Protein AF-A0A660YZ22-F1 (afdb_monomer_lite)

Radius of gyration: 15.32 Å; chains: 1; bounding box: 36×20×47 Å

Foldseek 3Di:
DQVLLLVFLQVQLVVQQVPPQPDQDAATGPRSLVSSLVVQLVVQVPDDDLVPDPLSSVLSSQLSNQLSVQSNNQHPVHDNSPRRSVSSVVSSVVSCCVPVVPPDPPVPPDDD

Sequence (112 aa):
TAFSILIISDSLAALIGRKFGRHKFLSKSFEGTLAFFVSACIVVFFTPKIGNFPEEYMIGFAAAFVGAIIENISSRLIDDNLSIPISVGFTMWILYLAILPKSELILSNVPR

Structure (mmCIF, N/CA/C/O backbone):
data_AF-A0A660YZ22-F1
#
_entry.id   AF-A0A660YZ22-F1
#
loop_
_atom_site.group_PDB
_atom_site.id
_atom_site.type_symbol
_atom_site.label_atom_id
_atom_site.label_alt_id
_atom_site.label_comp_id
_atom_site.label_asym_id
_atom_site.label_entity_id
_atom_site.label_seq_id
_atom_site.pdbx_PDB_ins_code
_atom_site.Cartn_x
_atom_site.Cartn_y
_atom_site.Cartn_z
_atom_site.occupancy
_atom_site.B_iso_or_equiv
_atom_site.auth_seq_id
_atom_site.auth_comp_id
_atom_site.auth_asym_id
_atom_site.auth_atom_id
_atom_site.pdbx_PDB_model_num
ATOM 1 N N . THR A 1 1 ? -1.383 6.380 -8.545 1.00 83.25 1 THR A N 1
ATOM 2 C CA . THR A 1 1 ? -1.702 5.161 -7.768 1.00 83.25 1 THR A CA 1
ATOM 3 C C . THR A 1 1 ? -1.857 5.466 -6.290 1.00 83.25 1 THR A C 1
ATOM 5 O O . THR A 1 1 ? -2.958 5.298 -5.792 1.00 83.25 1 THR A O 1
ATOM 8 N N . ALA A 1 2 ? -0.823 5.967 -5.603 1.00 86.31 2 ALA A N 1
ATOM 9 C CA . ALA A 1 2 ? -0.828 6.160 -4.147 1.00 86.31 2 ALA A CA 1
ATOM 10 C C . ALA A 1 2 ? -1.983 7.038 -3.616 1.00 86.31 2 ALA A C 1
ATOM 12 O O . ALA A 1 2 ? -2.712 6.610 -2.730 1.00 86.31 2 ALA A O 1
ATOM 13 N N . PHE A 1 3 ? -2.228 8.212 -4.210 1.00 89.50 3 PHE A N 1
ATOM 14 C CA . PHE A 1 3 ? -3.364 9.065 -3.823 1.00 89.50 3 PHE A CA 1
ATOM 15 C C . PHE A 1 3 ? -4.729 8.443 -4.135 1.00 89.50 3 PHE A C 1
ATOM 17 O O . PHE A 1 3 ? -5.665 8.590 -3.361 1.00 89.50 3 PHE A O 1
ATOM 24 N N . SER A 1 4 ? -4.848 7.717 -5.249 1.00 91.69 4 SER A N 1
ATOM 25 C CA . SER A 1 4 ? -6.078 6.992 -5.589 1.00 91.69 4 SER A CA 1
ATOM 26 C C . SER A 1 4 ? -6.361 5.881 -4.575 1.00 91.69 4 SER A C 1
ATOM 28 O O . SER A 1 4 ? -7.507 5.701 -4.175 1.00 91.69 4 SER A O 1
ATOM 30 N N . ILE A 1 5 ? -5.312 5.169 -4.138 1.00 92.56 5 ILE A N 1
ATOM 31 C CA . ILE A 1 5 ? -5.394 4.168 -3.071 1.00 92.56 5 ILE A CA 1
ATOM 32 C C . ILE A 1 5 ? -5.834 4.840 -1.775 1.00 92.56 5 ILE A C 1
ATOM 34 O O . ILE A 1 5 ? -6.802 4.363 -1.199 1.00 92.56 5 ILE A O 1
ATOM 38 N N . LEU A 1 6 ? -5.202 5.948 -1.369 1.00 91.94 6 LEU A N 1
ATOM 39 C CA . LEU A 1 6 ? -5.607 6.714 -0.187 1.00 91.94 6 LEU A CA 1
ATOM 40 C C . LEU A 1 6 ? -7.099 7.068 -0.254 1.00 91.94 6 LEU A C 1
ATOM 42 O O . LEU A 1 6 ? -7.867 6.599 0.570 1.00 91.94 6 LEU A O 1
ATOM 46 N N . ILE A 1 7 ? -7.539 7.820 -1.264 1.00 93.00 7 ILE A N 1
ATOM 47 C CA . ILE A 1 7 ? -8.909 8.358 -1.309 1.00 93.00 7 ILE A CA 1
ATOM 48 C C . ILE A 1 7 ? -9.963 7.243 -1.289 1.00 93.00 7 ILE A C 1
ATOM 50 O O . ILE A 1 7 ? -10.923 7.306 -0.520 1.00 93.00 7 ILE A O 1
ATOM 54 N N . ILE A 1 8 ? -9.804 6.224 -2.139 1.00 94.56 8 ILE A N 1
ATOM 55 C CA . ILE A 1 8 ? -10.816 5.173 -2.307 1.00 94.56 8 ILE A CA 1
ATOM 56 C C . ILE A 1 8 ? -10.737 4.162 -1.162 1.00 94.56 8 ILE A C 1
ATOM 58 O O . ILE A 1 8 ? -11.760 3.801 -0.580 1.00 94.56 8 ILE A O 1
ATOM 62 N N . SER A 1 9 ? -9.530 3.700 -0.842 1.00 95.00 9 SER A N 1
ATOM 63 C CA . SER A 1 9 ? -9.347 2.582 0.084 1.00 95.00 9 SER A CA 1
ATOM 64 C C . SER A 1 9 ? -9.487 3.011 1.533 1.00 95.00 9 SER A C 1
ATOM 66 O O . SER A 1 9 ? -10.105 2.277 2.298 1.00 95.00 9 SER A O 1
ATOM 68 N N . ASP A 1 10 ? -9.012 4.204 1.903 1.00 92.00 10 ASP A N 1
ATOM 69 C CA . ASP A 1 10 ? -9.195 4.741 3.259 1.00 92.00 10 ASP A CA 1
ATOM 70 C C . ASP A 1 10 ? -10.683 4.977 3.565 1.00 92.00 10 ASP A C 1
ATOM 72 O O . ASP A 1 10 ? -11.205 4.540 4.592 1.00 92.00 10 ASP A O 1
ATOM 76 N N . SER A 1 11 ? -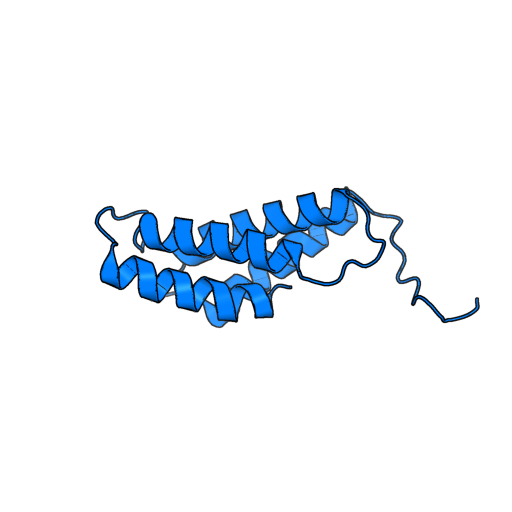11.422 5.538 2.599 1.00 93.56 11 SER A N 1
ATOM 77 C CA . SER A 1 11 ? -12.876 5.715 2.712 1.00 93.56 11 SER A CA 1
ATOM 78 C C . SER A 1 11 ? -13.606 4.381 2.911 1.00 93.56 11 SER A C 1
ATOM 80 O O . SER A 1 11 ? -14.483 4.267 3.772 1.00 93.56 11 SER A O 1
ATOM 82 N N . LEU A 1 12 ? -13.252 3.351 2.135 1.00 93.81 12 LEU A N 1
ATOM 83 C CA . LEU A 1 12 ? -13.863 2.023 2.254 1.00 93.81 12 LEU A CA 1
ATOM 84 C C . LEU A 1 12 ? -13.482 1.325 3.564 1.00 93.81 12 LEU A C 1
ATOM 86 O O . LEU A 1 12 ? -14.353 0.714 4.188 1.00 93.81 12 LEU A O 1
ATOM 90 N N . ALA A 1 13 ? -12.237 1.466 4.017 1.00 92.94 13 ALA A N 1
ATOM 91 C CA . ALA A 1 13 ? -11.772 0.957 5.304 1.00 92.94 13 ALA A CA 1
ATOM 92 C C . ALA A 1 13 ? -12.564 1.564 6.465 1.00 92.94 13 ALA A C 1
ATOM 94 O O . ALA A 1 13 ? -13.047 0.838 7.336 1.00 92.94 13 ALA A O 1
ATOM 95 N N . ALA A 1 14 ? -12.785 2.882 6.438 1.00 91.44 14 ALA A N 1
ATOM 96 C CA . ALA A 1 14 ? -13.575 3.581 7.443 1.00 91.44 14 ALA A CA 1
ATOM 97 C C . ALA A 1 14 ? -15.054 3.157 7.423 1.00 91.44 14 ALA A C 1
ATOM 99 O O . ALA A 1 14 ? -15.645 2.927 8.483 1.00 91.44 14 ALA A O 1
ATOM 100 N N . LEU A 1 15 ? -15.663 3.022 6.239 1.00 93.31 15 LEU A N 1
ATOM 101 C CA . LEU A 1 15 ? -17.064 2.607 6.098 1.00 93.31 15 LEU A CA 1
ATOM 102 C C . LEU A 1 15 ? -17.288 1.160 6.554 1.00 93.31 15 LEU A C 1
ATOM 104 O O . LEU A 1 15 ? -18.196 0.895 7.349 1.00 93.31 15 LEU A O 1
ATOM 108 N N . ILE A 1 16 ? -16.461 0.226 6.078 1.00 93.81 16 ILE A N 1
ATOM 109 C CA . ILE A 1 16 ? -16.579 -1.192 6.434 1.00 93.81 16 ILE A CA 1
ATOM 110 C C . ILE A 1 16 ? -16.151 -1.420 7.882 1.00 93.81 16 ILE A C 1
ATOM 112 O O . ILE A 1 16 ? -16.860 -2.112 8.608 1.00 93.81 16 ILE A O 1
ATOM 116 N N . GLY A 1 17 ? -15.079 -0.780 8.343 1.00 91.06 17 GLY A N 1
ATOM 117 C CA . GLY A 1 17 ? -14.628 -0.872 9.729 1.00 91.06 17 GLY A CA 1
ATOM 118 C C . GLY A 1 17 ? -15.671 -0.363 10.727 1.00 91.06 17 GLY A C 1
ATOM 119 O O . GLY A 1 17 ? -15.914 -1.013 11.739 1.00 91.06 17 GLY A O 1
ATOM 120 N N . ARG A 1 18 ? -16.380 0.736 10.428 1.00 88.75 18 ARG A N 1
ATOM 121 C CA . ARG A 1 18 ? -17.467 1.224 11.301 1.00 88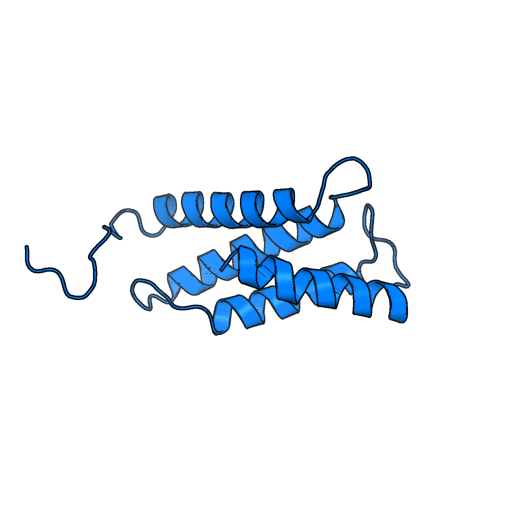.75 18 ARG A CA 1
ATOM 122 C C . ARG A 1 18 ? -18.699 0.321 11.298 1.00 88.75 18 ARG A C 1
ATOM 124 O O . ARG A 1 18 ? -19.351 0.193 12.329 1.00 88.75 18 ARG A O 1
ATOM 131 N N . LYS A 1 19 ? -19.051 -0.270 10.151 1.00 91.19 19 LYS A N 1
ATOM 132 C CA . LYS A 1 19 ? -20.280 -1.069 10.005 1.00 91.19 19 LYS A CA 1
ATOM 133 C C . LYS A 1 19 ? -20.109 -2.532 10.427 1.00 91.19 19 LYS A C 1
ATOM 135 O O . LYS A 1 19 ? -21.037 -3.123 10.973 1.00 91.19 19 LYS A O 1
ATOM 140 N N . PHE A 1 20 ? -18.948 -3.116 10.146 1.00 89.31 20 PHE A N 1
ATOM 141 C CA . PHE A 1 20 ? -18.676 -4.548 10.279 1.00 89.31 20 PHE A CA 1
ATOM 142 C C . PHE A 1 20 ? -17.442 -4.867 11.126 1.00 89.31 20 PHE A C 1
ATOM 144 O O . PHE A 1 20 ? -17.162 -6.046 11.322 1.00 89.31 20 PHE A O 1
ATOM 151 N N . GLY A 1 21 ? -16.720 -3.864 11.636 1.00 84.75 21 GLY A N 1
ATOM 152 C CA . GLY A 1 21 ? -15.533 -4.065 12.462 1.00 84.75 21 GLY A CA 1
ATOM 153 C C . GLY A 1 21 ? -15.870 -4.772 13.768 1.00 84.75 21 GLY A C 1
ATOM 154 O O . GLY A 1 21 ? -16.303 -4.142 14.733 1.00 84.75 21 GLY A O 1
ATOM 155 N N . ARG A 1 22 ? -15.684 -6.091 13.793 1.00 85.44 22 ARG A N 1
ATOM 156 C CA . ARG A 1 22 ? -15.911 -6.935 14.974 1.00 85.44 22 ARG A CA 1
ATOM 157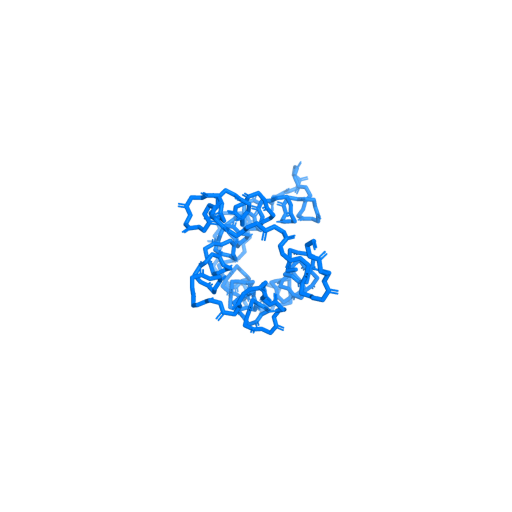 C C . ARG A 1 22 ? -14.590 -7.368 15.586 1.00 85.44 22 ARG A C 1
ATOM 159 O O . ARG A 1 22 ? -14.481 -7.431 16.809 1.00 85.44 22 ARG A O 1
ATOM 166 N N . HIS A 1 23 ? -13.586 -7.619 14.749 1.00 86.69 23 HIS A N 1
ATOM 167 C CA . HIS A 1 23 ? -12.280 -8.090 15.188 1.00 86.69 23 HIS A CA 1
ATOM 168 C C . HIS A 1 23 ? -11.280 -6.941 15.155 1.00 86.69 23 HIS A C 1
ATOM 170 O O . HIS A 1 23 ? -10.990 -6.380 14.100 1.00 86.69 23 HIS A O 1
ATOM 176 N N . LYS A 1 24 ? -10.719 -6.583 16.313 1.00 80.19 24 LYS A N 1
ATOM 177 C CA . LYS A 1 24 ? -9.589 -5.650 16.346 1.00 80.19 24 LYS A CA 1
ATOM 178 C C . LYS A 1 24 ? -8.341 -6.318 15.775 1.00 80.19 24 LYS A C 1
ATOM 180 O O . LYS A 1 24 ? -8.010 -7.441 16.142 1.00 80.19 24 LYS A O 1
ATOM 185 N N . PHE A 1 25 ? -7.645 -5.585 14.919 1.00 74.81 25 PHE A N 1
ATOM 186 C CA . PHE A 1 25 ? -6.346 -5.925 14.360 1.00 74.81 25 PHE A CA 1
ATOM 187 C C . PHE A 1 25 ? -5.445 -4.695 14.510 1.00 74.81 25 PHE A C 1
ATOM 189 O O . PHE A 1 25 ? -5.767 -3.635 13.981 1.00 74.81 25 PHE A O 1
ATOM 196 N N . LEU A 1 26 ? -4.384 -4.821 15.312 1.00 80.31 26 LEU A N 1
ATOM 197 C CA . LEU A 1 26 ? -3.530 -3.723 15.795 1.00 80.31 26 LEU A CA 1
ATOM 198 C C . LEU A 1 26 ? -4.347 -2.522 16.317 1.00 80.31 26 LEU A C 1
ATOM 200 O O . LEU A 1 26 ? -4.977 -2.633 17.373 1.00 80.31 26 LEU A O 1
ATOM 204 N N . SER A 1 27 ? -4.346 -1.392 15.603 1.00 81.06 27 SER A N 1
ATOM 205 C CA . SER A 1 27 ? -5.001 -0.148 16.025 1.00 81.06 27 SER A CA 1
ATOM 206 C C . SER A 1 27 ? -6.439 -0.016 15.509 1.00 81.06 27 SER A C 1
ATOM 208 O O . SER A 1 27 ? -7.227 0.737 16.089 1.00 81.06 27 SER A O 1
ATOM 210 N N . LYS A 1 28 ? -6.800 -0.744 14.444 1.00 85.31 28 LYS A N 1
ATOM 211 C CA . LYS A 1 28 ? -8.094 -0.648 13.740 1.00 85.31 28 LYS A CA 1
ATOM 212 C C . LYS A 1 28 ? -8.791 -2.015 13.647 1.00 85.31 28 LYS A C 1
ATOM 214 O O . LYS A 1 28 ? -8.424 -2.962 14.331 1.00 85.31 28 LYS A O 1
ATOM 219 N N . SER A 1 29 ? -9.879 -2.127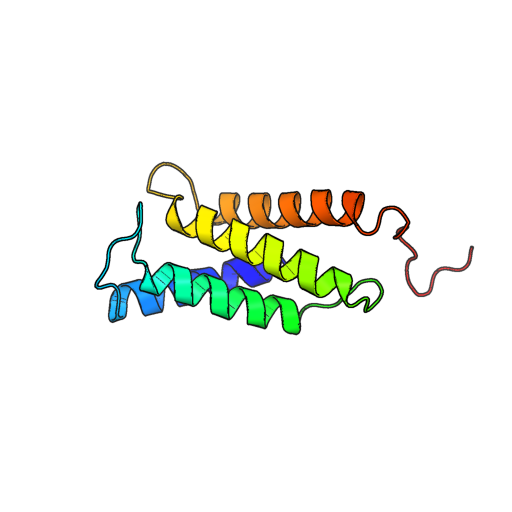 12.888 1.00 90.81 29 SER A N 1
ATOM 220 C CA . SER A 1 29 ? -10.577 -3.408 12.671 1.00 90.81 29 SER A CA 1
ATOM 221 C C . SER A 1 29 ? -9.942 -4.209 11.536 1.00 90.81 29 SER A C 1
ATOM 223 O O . SER A 1 29 ? -9.633 -3.624 10.497 1.00 90.81 29 SER A O 1
ATOM 225 N N . PHE A 1 30 ? -9.861 -5.533 11.677 1.00 90.50 30 PHE A N 1
ATOM 226 C CA . PHE A 1 30 ? -9.409 -6.437 10.616 1.00 90.50 30 PHE A CA 1
ATOM 227 C C . PHE A 1 30 ? -10.243 -6.280 9.341 1.00 90.50 30 PHE A C 1
ATOM 229 O O . PHE A 1 30 ? -9.702 -6.213 8.241 1.00 90.50 30 PHE A O 1
ATOM 236 N N . GLU A 1 31 ? -11.565 -6.169 9.489 1.00 93.50 31 GLU A N 1
ATOM 237 C CA . GLU A 1 31 ? -12.496 -6.033 8.369 1.00 93.50 31 GLU A CA 1
ATOM 238 C C . GLU A 1 31 ? -12.263 -4.735 7.583 1.00 93.50 31 GLU A C 1
ATOM 240 O O . GLU A 1 31 ? -12.344 -4.735 6.357 1.00 93.50 31 GLU A O 1
ATOM 245 N N . GLY A 1 32 ? -11.926 -3.645 8.281 1.00 92.88 32 GLY A N 1
ATOM 246 C CA . GLY A 1 32 ? -11.551 -2.369 7.665 1.00 92.88 32 GLY A CA 1
ATOM 247 C C . GLY A 1 32 ? -10.266 -2.478 6.844 1.00 92.88 32 GLY A C 1
ATOM 248 O O . GLY A 1 32 ? -10.233 -2.060 5.691 1.00 92.88 32 GLY A O 1
ATOM 249 N N . THR A 1 33 ? -9.235 -3.126 7.379 1.00 93.62 33 THR A N 1
ATOM 250 C CA . THR A 1 33 ? -7.960 -3.306 6.665 1.00 93.62 33 THR A CA 1
ATOM 251 C C . THR A 1 33 ? -8.070 -4.290 5.503 1.00 93.62 33 THR A C 1
ATOM 253 O O . THR A 1 33 ? -7.454 -4.087 4.457 1.00 93.62 33 THR A O 1
ATOM 256 N N . LEU A 1 34 ? -8.904 -5.325 5.626 1.00 94.75 34 LEU A N 1
ATOM 257 C CA . LEU A 1 34 ? -9.222 -6.202 4.500 1.00 94.75 34 LEU A CA 1
ATOM 258 C C . LEU A 1 34 ? -9.961 -5.432 3.398 1.00 94.75 34 LEU A C 1
ATOM 260 O O . LEU A 1 34 ? -9.629 -5.583 2.222 1.00 94.75 34 LEU A O 1
ATOM 264 N N . ALA A 1 35 ? -10.922 -4.580 3.770 1.00 95.62 35 ALA A N 1
ATOM 265 C CA . ALA A 1 35 ? -11.610 -3.704 2.827 1.00 95.62 35 ALA A CA 1
ATOM 266 C C . ALA A 1 35 ? -10.631 -2.770 2.110 1.00 95.62 35 ALA A C 1
ATOM 268 O O . ALA A 1 35 ? -10.681 -2.697 0.883 1.00 95.62 35 ALA A O 1
ATOM 269 N N . PHE A 1 36 ? -9.711 -2.146 2.856 1.00 96.00 36 PHE A N 1
ATOM 270 C CA . PHE A 1 36 ? -8.641 -1.320 2.302 1.00 96.00 36 PHE A CA 1
ATOM 271 C C . PHE A 1 36 ? -7.822 -2.091 1.266 1.00 96.00 36 PHE A C 1
ATOM 273 O O . PHE A 1 36 ? -7.621 -1.625 0.147 1.00 96.00 36 PHE A O 1
ATOM 280 N N . PHE A 1 37 ? -7.336 -3.279 1.631 1.00 96.75 37 PHE A N 1
ATOM 281 C CA . PHE A 1 37 ? -6.456 -4.059 0.769 1.00 96.75 37 PHE A CA 1
ATOM 282 C C . PHE A 1 37 ? -7.161 -4.488 -0.522 1.00 96.75 37 PHE A C 1
ATOM 284 O O . PHE A 1 37 ? -6.623 -4.306 -1.615 1.00 96.75 37 PHE A O 1
ATOM 291 N N . VAL A 1 38 ? -8.390 -5.000 -0.416 1.00 97.12 38 VAL A N 1
ATOM 292 C CA . VAL A 1 38 ? -9.178 -5.423 -1.582 1.00 97.12 38 VAL A CA 1
ATOM 293 C C . VAL A 1 38 ? -9.466 -4.237 -2.501 1.00 97.12 38 VAL A C 1
ATOM 295 O O . VAL A 1 38 ? -9.262 -4.341 -3.713 1.00 97.12 38 VAL A O 1
ATOM 298 N N . SER A 1 39 ? -9.881 -3.091 -1.956 1.00 96.75 39 SER A N 1
ATOM 299 C CA . SER A 1 39 ? -10.119 -1.901 -2.774 1.00 96.75 39 SER A CA 1
ATOM 300 C C . SER A 1 39 ? -8.838 -1.349 -3.389 1.00 96.75 39 SER A C 1
ATOM 302 O O . SER A 1 39 ? -8.855 -0.940 -4.549 1.00 96.75 39 SER A O 1
ATOM 304 N N . ALA A 1 40 ? -7.716 -1.388 -2.670 1.00 96.44 40 ALA A N 1
ATOM 305 C CA . ALA A 1 40 ? -6.426 -0.952 -3.186 1.00 96.44 40 ALA A CA 1
ATOM 306 C C . ALA A 1 40 ? -5.978 -1.827 -4.366 1.00 96.44 40 ALA A C 1
ATOM 308 O O . ALA A 1 40 ? -5.526 -1.294 -5.378 1.00 96.44 40 ALA A O 1
ATOM 309 N N . CYS A 1 41 ? -6.182 -3.146 -4.298 1.00 96.62 41 CYS A N 1
ATOM 310 C CA . CYS A 1 41 ? -5.935 -4.057 -5.418 1.00 96.62 41 CYS A CA 1
ATOM 311 C C . CYS A 1 41 ? -6.807 -3.728 -6.641 1.00 96.62 41 CYS A C 1
ATOM 313 O O . CYS A 1 41 ? -6.307 -3.717 -7.767 1.00 96.62 41 CYS A O 1
ATOM 315 N N . ILE A 1 42 ? -8.083 -3.387 -6.438 1.00 96.50 42 ILE A N 1
ATOM 316 C CA . ILE A 1 42 ? -8.966 -2.932 -7.524 1.00 96.50 42 ILE A CA 1
ATOM 317 C C . ILE A 1 42 ? -8.431 -1.627 -8.133 1.00 96.50 42 ILE A C 1
ATOM 319 O O . ILE A 1 42 ? -8.309 -1.518 -9.351 1.00 96.50 42 ILE A O 1
ATOM 323 N N . VAL A 1 43 ? -8.036 -0.655 -7.306 1.00 96.00 43 VAL A N 1
ATOM 324 C CA . VAL A 1 43 ? -7.440 0.607 -7.779 1.00 96.00 43 VAL A CA 1
ATOM 325 C C . VAL A 1 43 ? -6.169 0.351 -8.588 1.00 96.00 43 VAL A C 1
ATOM 327 O O . VAL A 1 43 ? -5.991 0.961 -9.645 1.00 96.00 43 VAL A O 1
ATOM 330 N N . VAL A 1 44 ? -5.302 -0.557 -8.130 1.00 94.56 44 VAL A N 1
ATOM 331 C CA . VAL A 1 44 ? -4.089 -0.976 -8.850 1.00 94.56 44 VAL A CA 1
ATOM 332 C C . VAL A 1 44 ? -4.439 -1.558 -10.216 1.00 94.56 44 VAL A C 1
ATOM 334 O O . VAL A 1 44 ? -3.750 -1.251 -11.187 1.00 94.56 44 VAL A O 1
ATOM 337 N N . PHE A 1 45 ? -5.516 -2.334 -10.325 1.00 93.00 45 PHE A N 1
ATOM 338 C CA . PHE A 1 45 ? -5.966 -2.902 -11.597 1.00 93.00 45 PHE A CA 1
ATOM 339 C C . PHE A 1 45 ? -6.300 -1.830 -12.643 1.00 93.00 45 PHE A C 1
ATOM 341 O O . PHE A 1 45 ? -5.918 -1.972 -13.803 1.00 93.00 45 PHE A O 1
ATOM 348 N N . PHE A 1 46 ? -6.959 -0.746 -12.228 1.00 91.94 46 PHE A N 1
ATOM 349 C CA . PHE A 1 46 ? -7.418 0.323 -13.126 1.00 91.94 46 PHE A CA 1
ATOM 350 C C . PHE A 1 46 ? -6.432 1.480 -13.305 1.00 91.94 46 PHE A C 1
ATOM 352 O O . PHE A 1 46 ? -6.661 2.364 -14.130 1.00 91.94 46 PHE A O 1
ATOM 359 N N . THR A 1 47 ? -5.343 1.529 -12.538 1.00 89.00 47 THR A N 1
ATOM 360 C CA . THR A 1 47 ? -4.375 2.623 -12.676 1.00 89.00 47 THR A CA 1
ATOM 361 C C . THR A 1 47 ? -3.487 2.425 -13.903 1.00 89.00 47 THR A C 1
ATOM 363 O O . THR A 1 47 ? -3.069 1.293 -14.162 1.00 89.00 47 THR A O 1
ATOM 366 N N . PRO A 1 48 ? -3.137 3.507 -14.623 1.00 86.06 48 PRO A N 1
ATOM 367 C CA . PRO A 1 48 ? -2.262 3.422 -15.784 1.00 86.06 48 PRO A CA 1
ATOM 368 C C . PRO A 1 48 ? -0.903 2.822 -15.413 1.00 86.06 48 PRO A C 1
ATOM 370 O O . PRO A 1 48 ? -0.391 3.037 -14.308 1.00 86.06 48 PRO A O 1
ATOM 373 N N . LYS A 1 49 ? -0.360 2.048 -16.350 1.00 86.38 49 LYS A N 1
ATOM 374 C CA . LYS A 1 49 ? 0.930 1.366 -16.271 1.00 86.38 49 LYS A CA 1
ATOM 375 C C . LYS A 1 49 ? 1.895 2.021 -17.251 1.00 86.38 49 LYS A C 1
ATOM 377 O O . LYS A 1 49 ? 1.465 2.554 -18.273 1.00 86.38 49 LYS A O 1
ATOM 382 N N . ILE A 1 50 ? 3.175 2.035 -16.906 1.00 81.38 50 ILE A N 1
ATOM 383 C CA . ILE A 1 50 ? 4.222 2.695 -17.687 1.00 81.38 50 ILE A CA 1
ATOM 384 C C . ILE A 1 50 ? 4.522 1.870 -18.941 1.00 81.38 50 ILE A C 1
ATOM 386 O O . ILE A 1 50 ? 4.571 2.424 -20.037 1.00 81.38 50 ILE A O 1
ATOM 390 N N . GLY A 1 51 ? 4.694 0.554 -18.790 1.00 81.19 51 GLY A N 1
ATOM 391 C CA . GLY A 1 51 ? 5.022 -0.355 -19.891 1.00 81.19 51 GLY A CA 1
ATOM 392 C C . GLY A 1 51 ? 3.971 -1.430 -20.166 1.00 81.19 51 GLY A C 1
ATOM 393 O O . GLY A 1 51 ? 4.124 -2.189 -21.118 1.00 81.19 51 GLY A O 1
ATOM 394 N N . ASN A 1 52 ? 2.899 -1.481 -19.366 1.00 80.44 52 ASN A N 1
ATOM 395 C CA . ASN A 1 52 ? 1.906 -2.562 -19.349 1.00 80.44 52 ASN A CA 1
ATOM 396 C C . ASN A 1 52 ? 2.531 -3.938 -19.067 1.00 80.44 52 ASN A C 1
ATOM 398 O O . ASN A 1 52 ? 2.041 -4.964 -19.543 1.00 80.44 52 ASN A O 1
ATOM 402 N N . PHE A 1 53 ? 3.609 -3.963 -18.283 1.00 86.75 53 PHE A N 1
ATOM 403 C CA . PHE A 1 53 ? 4.265 -5.203 -17.897 1.00 86.75 53 PHE A CA 1
ATOM 404 C C . PHE A 1 53 ? 3.489 -5.890 -16.755 1.00 86.75 53 PHE A C 1
ATOM 406 O O . PHE A 1 53 ? 3.030 -5.205 -15.831 1.00 86.75 53 PHE A O 1
ATOM 413 N N . PRO A 1 54 ? 3.337 -7.229 -16.763 1.00 88.69 54 PRO A N 1
ATOM 414 C CA . PRO A 1 54 ? 2.713 -7.973 -15.662 1.00 88.69 54 PRO A CA 1
ATOM 415 C C . PRO A 1 54 ? 3.340 -7.682 -14.287 1.00 88.69 54 PRO A C 1
ATOM 417 O O . PRO A 1 54 ? 2.646 -7.633 -13.270 1.00 88.69 54 PRO A O 1
ATOM 420 N N . GLU A 1 55 ? 4.645 -7.425 -14.258 1.00 90.81 55 GLU A N 1
ATOM 421 C CA . GLU A 1 55 ? 5.439 -7.105 -13.075 1.00 90.81 55 GLU A CA 1
ATOM 422 C C . GLU A 1 55 ? 4.945 -5.827 -12.381 1.00 90.81 55 GLU A C 1
ATOM 424 O O . GLU A 1 55 ? 4.957 -5.746 -11.153 1.00 90.81 55 GLU A O 1
ATOM 429 N N . GLU A 1 56 ? 4.426 -4.848 -13.129 1.00 90.44 56 GLU A N 1
ATOM 430 C CA . GLU A 1 56 ? 3.897 -3.607 -12.552 1.00 90.44 56 GLU A CA 1
ATOM 431 C C . GLU A 1 56 ? 2.645 -3.854 -11.691 1.00 90.44 56 GLU A C 1
ATOM 433 O O . GLU A 1 56 ? 2.396 -3.126 -10.723 1.00 90.44 56 GLU A O 1
ATOM 438 N N . TYR A 1 57 ? 1.862 -4.895 -12.001 1.00 93.25 57 TYR A N 1
ATOM 439 C CA . TYR A 1 57 ? 0.740 -5.316 -11.159 1.00 93.25 57 TYR A CA 1
ATOM 440 C C . TYR A 1 57 ? 1.236 -5.949 -9.861 1.00 93.25 57 TYR A C 1
ATOM 442 O O . TYR A 1 57 ? 0.712 -5.628 -8.796 1.00 93.25 57 TYR A O 1
ATOM 450 N N . MET A 1 58 ? 2.282 -6.780 -9.926 1.00 93.88 58 MET A N 1
ATOM 451 C CA . MET A 1 58 ? 2.900 -7.365 -8.731 1.00 93.88 58 MET A CA 1
ATOM 452 C C . MET A 1 58 ? 3.456 -6.279 -7.805 1.00 93.88 58 MET A C 1
ATOM 454 O O . MET A 1 58 ? 3.192 -6.304 -6.602 1.00 93.88 58 MET A O 1
ATOM 458 N N . ILE A 1 59 ? 4.150 -5.285 -8.372 1.00 94.62 59 ILE A N 1
ATOM 459 C CA . ILE A 1 59 ? 4.636 -4.108 -7.640 1.00 94.62 59 ILE A CA 1
ATOM 460 C C . ILE A 1 59 ? 3.466 -3.371 -6.981 1.00 94.62 59 ILE A C 1
ATOM 462 O O . ILE A 1 59 ? 3.526 -3.022 -5.800 1.00 94.62 59 ILE A O 1
ATOM 466 N N . GLY A 1 60 ? 2.381 -3.156 -7.728 1.00 95.06 60 GLY A N 1
ATOM 467 C CA . GLY A 1 60 ? 1.194 -2.483 -7.220 1.00 95.06 60 GLY A CA 1
ATOM 468 C C . GLY A 1 60 ? 0.504 -3.225 -6.080 1.00 95.06 60 GLY A C 1
ATOM 469 O O . GLY A 1 60 ? 0.167 -2.595 -5.079 1.00 95.06 60 GLY A O 1
ATOM 470 N N . PHE A 1 61 ? 0.336 -4.544 -6.181 1.00 96.06 61 PHE A N 1
ATOM 471 C CA . PHE A 1 61 ? -0.264 -5.351 -5.115 1.00 96.06 61 PHE A CA 1
ATOM 472 C C . PHE A 1 61 ? 0.624 -5.427 -3.872 1.00 96.06 61 PHE A C 1
ATOM 474 O O . PHE A 1 61 ? 0.114 -5.324 -2.757 1.00 96.06 61 PHE A O 1
ATOM 481 N N . ALA A 1 62 ? 1.944 -5.526 -4.043 1.00 96.25 62 ALA A N 1
ATOM 482 C CA . ALA A 1 62 ? 2.882 -5.465 -2.925 1.00 96.25 62 ALA A CA 1
ATOM 483 C C . ALA A 1 62 ? 2.810 -4.106 -2.207 1.00 96.25 62 ALA A C 1
ATOM 485 O O . ALA A 1 62 ? 2.726 -4.050 -0.981 1.00 96.25 62 ALA A O 1
ATOM 486 N N . ALA A 1 63 ? 2.755 -3.005 -2.959 1.00 96.50 63 ALA A N 1
ATOM 487 C CA . ALA A 1 63 ? 2.591 -1.675 -2.383 1.00 96.50 63 ALA A CA 1
ATOM 488 C C . ALA A 1 63 ? 1.219 -1.481 -1.713 1.00 96.50 63 ALA A C 1
ATOM 490 O O . ALA A 1 63 ? 1.145 -0.870 -0.650 1.00 96.50 63 ALA A O 1
ATOM 491 N N . ALA A 1 64 ? 0.144 -2.033 -2.284 1.00 96.62 64 ALA A N 1
ATOM 492 C CA . ALA A 1 64 ? -1.184 -2.041 -1.670 1.00 96.62 64 ALA A CA 1
ATOM 493 C C . ALA A 1 64 ? -1.197 -2.812 -0.339 1.00 96.62 64 ALA A C 1
ATOM 495 O O . ALA A 1 64 ? -1.823 -2.364 0.620 1.00 96.62 64 ALA A O 1
ATOM 496 N N . PHE A 1 65 ? -0.472 -3.932 -0.260 1.00 96.62 65 PHE A N 1
ATOM 497 C CA . PHE A 1 65 ? -0.322 -4.709 0.970 1.00 96.62 65 PHE A CA 1
ATOM 498 C C . PHE A 1 65 ? 0.401 -3.912 2.061 1.00 96.62 65 PHE A C 1
ATOM 500 O O . PHE A 1 65 ? -0.087 -3.830 3.187 1.00 96.62 65 PHE A O 1
ATOM 507 N N . VAL A 1 66 ? 1.514 -3.252 1.719 1.00 96.00 66 VAL A N 1
ATOM 508 C CA . VAL A 1 66 ? 2.213 -2.354 2.654 1.00 96.00 66 VAL A CA 1
ATOM 509 C C . VAL A 1 66 ? 1.302 -1.204 3.087 1.00 96.00 66 VAL A C 1
ATOM 511 O O . VAL A 1 66 ? 1.216 -0.916 4.278 1.00 96.00 66 VAL A O 1
ATOM 514 N N . GLY A 1 67 ? 0.567 -0.597 2.152 1.00 94.69 67 GLY A N 1
ATOM 515 C CA . GLY A 1 67 ? -0.405 0.454 2.451 1.00 94.69 67 GLY A CA 1
ATOM 516 C C . GLY A 1 67 ? -1.487 0.004 3.435 1.00 94.69 67 GLY A C 1
ATOM 517 O O . GLY A 1 67 ? -1.817 0.760 4.340 1.00 94.69 67 GLY A O 1
ATOM 518 N N . ALA A 1 68 ? -1.984 -1.231 3.319 1.00 94.50 68 ALA A N 1
ATOM 519 C CA . ALA A 1 68 ? -2.969 -1.795 4.243 1.00 94.50 68 ALA A CA 1
ATOM 520 C C . ALA A 1 68 ? -2.397 -1.997 5.656 1.00 94.50 68 ALA A C 1
ATOM 522 O O . ALA A 1 68 ? -3.057 -1.696 6.648 1.00 94.50 68 ALA A O 1
ATOM 523 N N . ILE A 1 69 ? -1.150 -2.468 5.762 1.00 92.56 69 ILE A N 1
ATOM 524 C CA . ILE A 1 69 ? -0.465 -2.592 7.056 1.00 92.56 69 ILE A CA 1
ATOM 525 C C . ILE A 1 69 ? -0.287 -1.212 7.692 1.00 92.56 69 ILE A C 1
ATOM 527 O O . ILE A 1 69 ? -0.567 -1.040 8.878 1.00 92.56 69 ILE A O 1
ATOM 531 N N . ILE A 1 70 ? 0.156 -0.227 6.909 1.00 92.75 70 ILE A N 1
ATOM 532 C CA . ILE A 1 70 ? 0.345 1.142 7.390 1.00 92.75 70 ILE A CA 1
ATOM 533 C C . ILE A 1 70 ? -0.988 1.752 7.802 1.00 92.75 70 ILE A C 1
ATOM 535 O O . ILE A 1 70 ? -1.054 2.291 8.896 1.00 92.75 70 ILE A O 1
ATOM 539 N N . GLU A 1 71 ? -2.052 1.599 7.014 1.00 92.62 71 GLU A N 1
ATOM 540 C CA . GLU A 1 71 ? -3.408 2.027 7.382 1.00 92.62 71 GLU A CA 1
ATOM 541 C C . GLU A 1 71 ? -3.829 1.459 8.738 1.00 92.62 71 GLU A C 1
ATOM 543 O O . GLU A 1 71 ? -4.358 2.192 9.571 1.00 92.62 71 GLU A O 1
ATOM 548 N N . ASN A 1 72 ? -3.558 0.177 8.981 1.00 89.94 72 ASN A N 1
ATOM 549 C CA . ASN A 1 72 ? -3.966 -0.498 10.204 1.00 89.94 72 ASN A CA 1
ATOM 550 C C . ASN A 1 72 ? -3.130 -0.106 11.435 1.00 89.94 72 ASN A C 1
ATOM 552 O O . ASN A 1 72 ? -3.662 -0.029 12.546 1.00 89.94 72 ASN A O 1
ATOM 556 N N . ILE A 1 73 ? -1.825 0.122 11.253 1.00 87.38 73 ILE A N 1
ATOM 557 C CA . ILE A 1 73 ? -0.907 0.554 12.320 1.00 87.38 73 ILE A CA 1
ATOM 558 C C . ILE A 1 73 ? -1.136 2.018 12.663 1.00 87.38 73 ILE A C 1
ATOM 560 O O . ILE A 1 73 ? -1.081 2.391 13.842 1.00 87.38 73 ILE A O 1
ATOM 564 N N . SER A 1 74 ? -1.359 2.825 11.630 1.00 79.06 74 SER A N 1
ATOM 565 C CA . SER A 1 74 ? -1.485 4.263 11.721 1.00 79.06 74 SER A CA 1
ATOM 566 C C . SER A 1 74 ? -2.676 4.576 12.632 1.00 79.06 74 SER A C 1
ATOM 568 O O . SER A 1 74 ? -3.839 4.234 12.411 1.00 79.06 74 SER A O 1
ATOM 570 N N . SER A 1 75 ? -2.296 5.038 13.817 1.00 67.94 75 SER A N 1
ATOM 571 C CA . SER A 1 75 ? -3.157 5.332 14.954 1.00 67.94 75 SER A CA 1
ATOM 572 C C . SER A 1 75 ? -3.003 6.810 15.267 1.00 67.94 75 SER A C 1
ATOM 574 O O . SER A 1 75 ? -2.220 7.492 14.624 1.00 67.94 75 SER A O 1
ATOM 576 N N . ARG A 1 76 ? -3.697 7.317 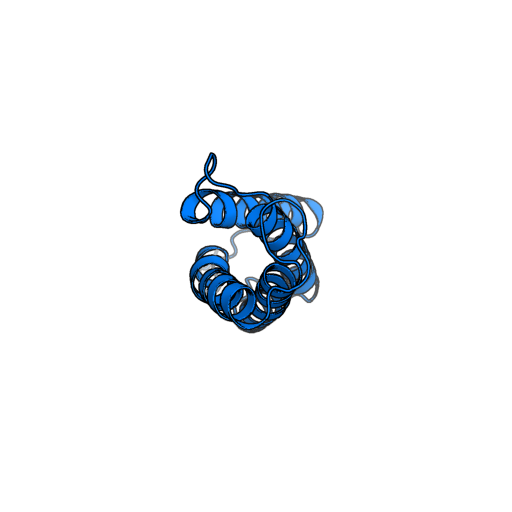16.287 1.00 59.56 76 ARG A N 1
ATOM 577 C CA . ARG A 1 76 ? -3.791 8.746 16.653 1.00 59.56 76 ARG A CA 1
ATOM 578 C C . ARG A 1 76 ? -2.478 9.567 16.632 1.00 59.56 76 ARG A C 1
ATOM 580 O O . ARG A 1 76 ? -2.550 10.788 16.624 1.00 59.56 76 ARG A O 1
ATOM 587 N N . LEU A 1 77 ? -1.311 8.922 16.669 1.00 60.44 77 LEU A N 1
ATOM 588 C CA . LEU A 1 77 ? 0.025 9.524 16.600 1.00 60.44 77 LEU A CA 1
ATOM 589 C C . LEU A 1 77 ? 0.526 9.827 15.174 1.00 60.44 77 LEU A C 1
ATOM 591 O O . LEU A 1 77 ? 1.410 10.666 15.023 1.00 60.44 77 LEU A O 1
ATOM 595 N N . ILE A 1 78 ? 0.016 9.145 14.149 1.00 75.69 78 ILE A N 1
ATOM 596 C CA . ILE A 1 78 ? 0.504 9.200 12.769 1.00 75.69 78 ILE A CA 1
ATOM 597 C C . ILE A 1 78 ? -0.703 9.400 11.835 1.00 75.69 78 ILE A C 1
ATOM 599 O O . ILE A 1 78 ? -1.678 8.664 11.920 1.00 75.69 78 ILE A O 1
ATOM 603 N N . ASP A 1 79 ? -0.656 10.415 10.966 1.00 84.56 79 ASP A N 1
ATOM 604 C CA . ASP A 1 79 ? -1.751 10.718 10.034 1.00 84.56 79 ASP A CA 1
ATOM 605 C C . ASP A 1 79 ? -1.710 9.779 8.818 1.00 84.56 79 ASP A C 1
ATOM 607 O O . ASP A 1 79 ? -0.709 9.705 8.089 1.00 84.56 79 ASP A O 1
ATOM 611 N N . ASP A 1 80 ? -2.815 9.075 8.587 1.00 81.69 80 ASP A N 1
ATOM 612 C CA . ASP A 1 80 ? -3.006 8.123 7.490 1.00 81.69 80 ASP A CA 1
ATOM 613 C C . ASP A 1 80 ? -2.882 8.811 6.121 1.00 81.69 80 ASP A C 1
ATOM 615 O O . ASP A 1 80 ? -2.321 8.239 5.180 1.00 81.69 80 ASP A O 1
ATOM 619 N N . ASN A 1 81 ? -3.305 10.077 6.027 1.00 88.94 81 ASN A N 1
ATOM 620 C CA . ASN A 1 81 ? -3.271 10.863 4.791 1.00 88.94 81 ASN A CA 1
ATOM 621 C C . ASN A 1 81 ? -1.851 11.165 4.316 1.00 88.94 81 ASN A C 1
ATOM 623 O O . ASN A 1 81 ? -1.643 11.437 3.133 1.00 88.94 81 ASN A O 1
ATOM 627 N N . LEU A 1 82 ? -0.874 11.120 5.222 1.00 88.94 82 LEU A N 1
ATOM 628 C CA . LEU A 1 82 ? 0.537 11.280 4.891 1.00 88.94 82 LEU A CA 1
ATOM 629 C C . LEU A 1 82 ? 1.231 9.920 4.781 1.00 88.94 82 LEU A C 1
ATOM 631 O O . LEU A 1 82 ? 1.986 9.662 3.843 1.00 88.94 82 LEU A O 1
ATOM 635 N N . SER A 1 83 ? 0.937 9.026 5.716 1.00 91.25 83 SER A N 1
ATOM 636 C CA . SER A 1 83 ? 1.635 7.750 5.862 1.00 91.25 83 SER A CA 1
ATOM 637 C C . SER A 1 83 ? 1.317 6.770 4.746 1.00 91.25 83 SER A C 1
ATOM 639 O O . SER A 1 83 ? 2.216 6.078 4.260 1.00 91.25 83 SER A O 1
ATOM 641 N N . ILE A 1 84 ? 0.064 6.729 4.288 1.00 93.19 84 ILE A N 1
ATOM 642 C CA . ILE A 1 84 ? -0.351 5.832 3.207 1.00 93.19 84 ILE A CA 1
ATOM 643 C C . ILE A 1 84 ? 0.309 6.248 1.882 1.00 93.19 84 ILE A C 1
ATOM 645 O O . ILE A 1 84 ? 0.980 5.404 1.286 1.00 93.19 84 ILE A O 1
ATOM 649 N N . PRO A 1 85 ? 0.227 7.512 1.408 1.00 93.38 85 PRO A N 1
ATOM 650 C CA . PRO A 1 85 ? 0.884 7.886 0.159 1.00 93.38 85 PRO A CA 1
ATOM 651 C C . PRO A 1 85 ? 2.399 7.698 0.184 1.00 93.38 85 PRO A C 1
ATOM 653 O O . PRO A 1 85 ? 2.960 7.214 -0.799 1.00 93.38 85 PRO A O 1
ATOM 656 N N . ILE A 1 86 ? 3.049 8.045 1.301 1.00 93.88 86 ILE A N 1
ATOM 657 C CA . ILE A 1 86 ? 4.496 7.879 1.465 1.00 93.88 86 ILE A CA 1
ATOM 658 C C . ILE A 1 86 ? 4.859 6.398 1.401 1.00 93.88 86 ILE A C 1
ATOM 660 O O . ILE A 1 86 ? 5.680 6.013 0.576 1.00 93.88 86 ILE A O 1
ATOM 664 N N . SER A 1 87 ? 4.232 5.548 2.213 1.00 94.69 87 SER A N 1
ATOM 665 C CA . SER A 1 87 ? 4.569 4.121 2.257 1.00 94.69 87 SER A CA 1
ATOM 666 C C . SER A 1 87 ? 4.316 3.409 0.929 1.00 94.69 87 SER A C 1
ATOM 668 O O . SER A 1 87 ? 5.191 2.688 0.444 1.00 94.69 87 SER A O 1
ATOM 670 N N . VAL A 1 88 ? 3.165 3.652 0.297 1.00 95.38 88 VAL A N 1
ATOM 671 C CA . VAL A 1 88 ? 2.829 3.081 -1.013 1.00 95.38 88 VAL A CA 1
ATOM 672 C C . VAL A 1 88 ? 3.798 3.587 -2.083 1.00 95.38 88 VAL A C 1
ATOM 674 O O . VAL A 1 88 ? 4.316 2.789 -2.863 1.00 95.38 88 VAL A O 1
ATOM 677 N N . GLY A 1 89 ? 4.079 4.893 -2.110 1.00 94.00 89 GLY A N 1
ATOM 678 C CA . GLY A 1 89 ? 4.995 5.507 -3.072 1.00 94.00 89 GLY A CA 1
ATOM 679 C C . GLY A 1 89 ? 6.427 4.990 -2.938 1.00 94.00 89 GLY A C 1
ATOM 680 O O . GLY A 1 89 ? 7.010 4.556 -3.930 1.00 94.00 89 GLY A O 1
ATOM 681 N N . PHE A 1 90 ? 6.969 4.962 -1.718 1.00 95.69 90 PHE A N 1
ATOM 682 C CA . PHE A 1 90 ? 8.305 4.425 -1.444 1.00 95.69 90 PHE A CA 1
ATOM 683 C C . PHE A 1 90 ? 8.402 2.934 -1.768 1.00 95.69 90 PHE A C 1
ATOM 685 O O . PHE A 1 90 ? 9.385 2.511 -2.373 1.00 95.69 90 PHE A O 1
ATOM 692 N N . THR A 1 91 ? 7.381 2.144 -1.425 1.00 96.00 91 THR A N 1
ATOM 693 C CA . THR A 1 91 ? 7.364 0.707 -1.740 1.00 96.00 91 THR A CA 1
ATOM 694 C C . THR A 1 91 ? 7.372 0.483 -3.246 1.00 96.00 91 THR A C 1
ATOM 696 O O . THR A 1 91 ? 8.186 -0.290 -3.746 1.00 96.00 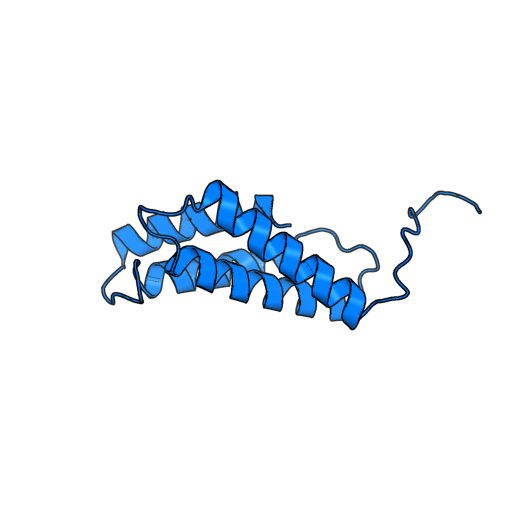91 THR A O 1
ATOM 699 N N . MET A 1 92 ? 6.515 1.196 -3.986 1.00 93.69 92 MET A N 1
ATOM 700 C CA . MET A 1 92 ? 6.523 1.134 -5.448 1.00 93.69 92 MET A CA 1
ATOM 701 C C . MET A 1 92 ? 7.891 1.529 -6.002 1.00 93.69 92 MET A C 1
ATOM 703 O O . MET A 1 92 ? 8.433 0.804 -6.828 1.00 93.69 92 MET A O 1
ATOM 707 N N . TRP A 1 93 ? 8.468 2.635 -5.532 1.00 93.06 93 TRP A N 1
ATOM 708 C CA . TRP A 1 93 ? 9.756 3.127 -6.016 1.00 93.06 93 TRP A CA 1
ATOM 709 C C . TRP A 1 93 ? 10.885 2.106 -5.831 1.00 93.06 93 TRP A C 1
ATOM 711 O O . TRP A 1 93 ? 11.583 1.788 -6.794 1.00 93.06 93 TRP A O 1
ATOM 721 N N . ILE A 1 94 ? 11.017 1.531 -4.632 1.00 94.38 94 ILE A N 1
ATOM 722 C CA . ILE A 1 94 ? 12.026 0.502 -4.338 1.00 94.38 94 ILE A CA 1
ATOM 723 C C . ILE A 1 94 ? 11.826 -0.727 -5.229 1.00 94.38 94 ILE A C 1
ATOM 725 O O . ILE A 1 94 ? 12.787 -1.246 -5.796 1.00 94.38 94 ILE A O 1
ATOM 729 N N . LEU A 1 95 ? 10.585 -1.192 -5.383 1.00 93.19 95 LEU A N 1
ATOM 730 C CA . LEU A 1 95 ? 10.296 -2.382 -6.179 1.00 93.19 95 LEU A CA 1
ATOM 731 C C . LEU A 1 95 ? 10.498 -2.153 -7.681 1.00 93.19 95 LEU A C 1
ATOM 733 O O . LEU A 1 95 ? 10.970 -3.059 -8.362 1.00 93.19 95 LEU A O 1
ATOM 737 N N . TYR A 1 96 ? 10.212 -0.956 -8.195 1.00 90.56 96 TYR A N 1
ATOM 738 C CA . TYR A 1 96 ? 10.549 -0.597 -9.574 1.00 90.56 96 TYR A CA 1
ATOM 739 C C . TYR A 1 96 ? 12.058 -0.640 -9.808 1.00 90.56 96 TYR A C 1
ATOM 741 O O . TYR A 1 96 ? 12.495 -1.232 -10.788 1.00 90.56 96 TYR A O 1
ATOM 749 N N . LEU A 1 97 ? 12.858 -0.093 -8.888 1.00 90.44 97 LEU A N 1
ATOM 750 C CA . LEU A 1 97 ? 14.319 -0.167 -8.984 1.00 90.44 97 LEU A CA 1
ATOM 751 C C . LEU A 1 97 ? 14.836 -1.611 -8.913 1.00 90.44 97 LEU A C 1
ATOM 753 O O . LEU A 1 97 ? 15.790 -1.952 -9.605 1.00 90.44 97 LEU A O 1
ATOM 757 N N . ALA A 1 98 ? 14.215 -2.457 -8.091 1.00 91.19 98 ALA A N 1
ATOM 758 C CA . ALA A 1 98 ? 14.646 -3.839 -7.904 1.00 91.19 98 ALA A CA 1
ATOM 759 C C . ALA A 1 98 ? 14.239 -4.768 -9.063 1.00 91.19 98 ALA A C 1
ATOM 761 O O . ALA A 1 98 ? 15.027 -5.622 -9.466 1.00 91.19 98 ALA A O 1
ATOM 762 N N . ILE A 1 99 ? 13.015 -4.628 -9.580 1.00 88.69 99 ILE A N 1
ATOM 763 C CA . ILE A 1 99 ? 12.411 -5.571 -10.539 1.00 88.69 99 ILE A CA 1
ATOM 764 C C . ILE A 1 99 ? 12.520 -5.054 -11.977 1.00 88.69 99 ILE A C 1
ATOM 766 O O . ILE A 1 99 ? 12.763 -5.832 -12.897 1.00 88.69 99 ILE A O 1
ATOM 770 N N . LEU A 1 100 ? 12.382 -3.742 -12.181 1.00 86.69 100 LEU A N 1
ATOM 771 C CA . LEU A 1 100 ? 12.393 -3.093 -13.494 1.00 86.69 100 LEU A CA 1
ATOM 772 C C . LEU A 1 100 ? 13.454 -1.972 -13.568 1.00 86.69 100 LEU A C 1
ATOM 774 O O . LEU A 1 100 ? 13.137 -0.852 -13.958 1.00 86.69 100 LEU A O 1
ATOM 778 N N . PRO A 1 101 ? 14.746 -2.237 -13.279 1.00 79.38 101 PRO A N 1
ATOM 779 C CA . PRO A 1 101 ? 15.787 -1.198 -13.241 1.00 79.38 101 PRO A CA 1
ATOM 780 C C . PRO A 1 101 ? 16.013 -0.485 -14.584 1.00 79.38 101 PRO A C 1
ATOM 782 O O . PRO A 1 101 ? 16.592 0.596 -14.622 1.00 79.38 101 PRO A O 1
ATOM 785 N N . LYS A 1 102 ? 15.580 -1.097 -15.696 1.00 71.38 102 LYS A N 1
ATOM 786 C CA . LYS A 1 102 ? 15.700 -0.564 -17.062 1.00 71.38 102 LYS A CA 1
ATOM 787 C C . LYS A 1 102 ? 14.430 0.119 -17.566 1.00 71.38 102 LYS A C 1
ATOM 789 O O . LYS A 1 102 ? 14.376 0.467 -18.746 1.00 71.38 102 LYS A O 1
ATOM 794 N N . SER A 1 103 ? 13.410 0.303 -16.724 1.00 62.94 103 SER A N 1
ATOM 795 C CA . SER A 1 103 ? 12.310 1.208 -17.052 1.00 62.94 103 SER A CA 1
ATOM 796 C C . SER A 1 103 ? 12.838 2.640 -16.971 1.00 62.94 103 SER A C 1
ATOM 798 O O . SER A 1 103 ? 12.582 3.367 -16.012 1.00 62.94 103 SER A O 1
ATOM 800 N N . GLU A 1 104 ? 13.653 3.039 -17.946 1.00 60.25 104 GLU A N 1
ATOM 801 C CA . GLU A 1 104 ? 13.927 4.452 -18.142 1.00 60.25 104 GLU A CA 1
ATOM 802 C C . GLU A 1 104 ? 12.590 5.169 -18.338 1.00 60.25 104 GLU A C 1
ATOM 804 O O . GLU A 1 104 ? 11.619 4.575 -18.816 1.00 60.25 104 GLU A O 1
ATOM 809 N N . LEU A 1 105 ? 12.545 6.443 -17.951 1.00 59.00 105 LEU A N 1
ATOM 810 C CA . LEU A 1 105 ? 11.463 7.379 -18.251 1.00 59.00 105 LEU A CA 1
ATOM 811 C C . LEU A 1 105 ? 11.376 7.580 -19.775 1.00 59.00 105 LEU A C 1
ATOM 813 O O . LEU A 1 105 ? 11.646 8.658 -20.298 1.00 59.00 105 LEU A O 1
ATOM 817 N N . ILE A 1 106 ? 11.032 6.523 -20.508 1.00 55.84 106 ILE A N 1
ATOM 818 C CA . ILE A 1 106 ? 10.663 6.586 -21.908 1.00 55.84 106 ILE A CA 1
ATOM 819 C C . ILE A 1 106 ? 9.290 7.237 -21.887 1.00 55.84 106 ILE A C 1
ATOM 821 O O . ILE A 1 106 ? 8.265 6.582 -21.701 1.00 55.84 106 ILE A O 1
ATOM 825 N N . LEU A 1 107 ? 9.281 8.563 -22.004 1.00 58.09 107 LEU A N 1
ATOM 826 C CA . LEU A 1 107 ? 8.072 9.300 -22.321 1.00 58.09 107 LEU A CA 1
ATOM 827 C C . LEU A 1 107 ? 7.566 8.734 -23.644 1.00 58.09 107 LEU A C 1
ATOM 829 O O . LEU A 1 107 ? 8.141 8.983 -24.705 1.00 58.09 107 LEU A O 1
ATOM 833 N N . SER A 1 108 ? 6.523 7.914 -23.564 1.00 52.53 108 SER A N 1
ATOM 834 C CA . SER A 1 108 ? 5.840 7.399 -24.740 1.00 52.53 108 SER A CA 1
ATOM 835 C C . SER A 1 108 ? 5.402 8.617 -25.567 1.00 52.53 108 SER A C 1
ATOM 837 O O . SER A 1 108 ? 4.577 9.397 -25.091 1.00 52.53 108 SER A O 1
ATOM 839 N N . ASN A 1 109 ? 6.011 8.805 -26.749 1.00 61.34 109 ASN A N 1
ATOM 840 C CA . ASN A 1 109 ? 5.919 9.963 -27.668 1.00 61.34 109 ASN A CA 1
ATOM 841 C C . ASN A 1 109 ? 6.996 11.072 -27.610 1.00 61.34 109 ASN A C 1
ATOM 843 O O . ASN A 1 109 ? 6.783 12.119 -28.220 1.00 61.34 109 ASN A O 1
ATOM 847 N N . VAL A 1 110 ? 8.162 10.881 -26.983 1.00 64.62 110 VAL A N 1
ATOM 848 C CA . VAL A 1 110 ? 9.305 11.806 -27.172 1.00 64.62 110 VAL A CA 1
ATOM 849 C C . VAL A 1 110 ? 10.408 11.119 -27.994 1.00 64.62 110 VAL A C 1
ATOM 851 O O . VAL A 1 110 ? 10.954 10.116 -27.529 1.00 64.62 110 VAL A O 1
ATOM 854 N N . PRO A 1 111 ? 10.732 11.601 -29.215 1.00 61.59 111 PRO A N 1
ATOM 855 C CA . PRO A 1 111 ? 11.855 11.081 -29.995 1.00 61.59 111 PRO A CA 1
ATOM 856 C C . PRO A 1 111 ? 13.180 11.312 -29.261 1.00 61.59 111 PRO A C 1
ATOM 858 O O . PRO A 1 111 ? 13.339 12.326 -28.583 1.00 61.59 111 PRO A O 1
ATOM 861 N N . ARG A 1 112 ? 14.111 10.364 -29.407 1.00 62.59 112 ARG A N 1
ATOM 862 C CA . ARG A 1 112 ? 15.492 10.488 -28.922 1.00 62.59 112 ARG A CA 1
ATOM 863 C C . ARG A 1 112 ? 16.305 11.454 -29.773 1.00 62.59 112 ARG A C 1
ATOM 865 O O . ARG A 1 112 ? 16.072 11.466 -31.002 1.00 62.59 112 ARG A O 1
#

Secondary structure (DSSP, 8-state):
-HHHHIIIIIHHHHHHHHHH--SEETTEEHHHHHHHHHHHHHHHHHS--SS--HHHHHHHHHHHHHHHHHHHH--TTS-HHHHHHHHHHHHHHHHHHHH-TT-----TT---

pLDDT: mean 87.12, std 11.01, range [52.53, 97.12]